Protein AF-A0A7S3PDV3-F1 (afdb_monomer)

Radius of gyration: 32.68 Å; Cα contacts (8 Å, |Δi|>4): 74; chains: 1; bounding box: 75×81×66 Å

Sequence (158 aa):
VGVVMASSVLSFLLVGRRASAFRTLSHNKNNNGIRSRLSTSALNAKGKPKEKNPYAETILLPDTPFSQRAMATTREPELQAYWKETNLYQKCSEQATGERFVLHDGPPYANGDLHCGHALNKILKDFINRQQILNGRQVHYVPGWDCHGLPIELKVLQ

Solvent-accessible surface area (backbone atoms only — not comparable to full-atom values): 11000 Å² total; per-residue (Å²): 140,79,83,91,87,84,82,87,85,81,87,90,80,90,86,78,88,78,91,82,84,86,85,87,82,90,82,92,75,91,75,91,78,91,81,89,76,95,73,79,96,77,89,81,84,79,74,78,87,76,81,80,67,89,62,60,86,78,54,92,70,93,83,69,94,72,65,93,65,79,59,54,90,64,46,49,60,54,52,53,50,50,42,61,76,66,40,44,70,60,53,51,21,68,70,24,83,45,67,77,42,75,56,88,54,83,45,53,67,79,66,82,80,86,52,71,68,56,51,52,55,50,50,55,53,48,52,54,47,53,52,40,34,76,72,31,17,22,55,49,74,64,88,58,68,35,85,80,59,68,76,58,58,58,59,72,77,108

Nearest PDB structures (foldseek):
  1ffy-assembly1_A  TM=9.582E-01  e=6.739E-07  Staphylococcus aureus
  8wnj-assembly1_A  TM=9.165E-01  e=1.622E-06  Helicobacter pylori
  8c9g-assembly1_A  TM=9.311E-01  e=2.602E-06  Priestia megaterium
  8c9f-assembly1_A  TM=9.187E-01  e=1.845E-05  Priestia megaterium
  7lsy-assembly1_Y  TM=1.942E-01  e=7.911E+00  Homo sapiens

InterPro domains:
  IPR001412 Aminoacyl-tRNA synthetase, class I, conserved site [PS00178] (108-119)
  IPR002300 Aminoacyl-tRNA synthetase, class Ia [PF00133] (79-156)
  IPR014729 Rossmann-like alpha/beta/alpha sandwich fold [G3DSA:3.40.50.620] (66-158)
  IPR050081 Isoleucine--tRNA ligase [PTHR42765] (43-158)

Secondary structure (DSSP, 8-state):
----------------------------------------------PPPPPPPTTGGGS-----SS-SS--HHHHHHHHHHHHHHHTHHHHHHHT--EEEEE-PPPPPBS-SPPPHHHHHHHHHHHHHHHHHHHTTEEEE-----B--SHHHHHHH--

Structure (mmCIF, N/CA/C/O backbone):
data_AF-A0A7S3PDV3-F1
#
_entry.id   AF-A0A7S3PDV3-F1
#
loop_
_atom_site.group_PDB
_atom_site.id
_atom_site.type_symbol
_atom_site.label_atom_id
_atom_site.label_alt_id
_atom_site.label_comp_id
_atom_site.label_asym_id
_atom_site.label_entity_id
_atom_site.label_seq_id
_atom_site.pdbx_PDB_ins_code
_atom_site.Cartn_x
_atom_site.Cartn_y
_atom_site.Cartn_z
_atom_site.occupancy
_atom_site.B_iso_or_equiv
_atom_site.auth_seq_id
_atom_site.auth_comp_id
_atom_site.auth_asym_id
_atom_site.auth_atom_id
_atom_site.pdbx_PDB_model_num
ATOM 1 N N . VAL A 1 1 ? 29.878 -15.373 28.200 1.00 35.88 1 VAL A N 1
ATOM 2 C CA . VAL A 1 1 ? 31.047 -15.394 29.110 1.00 35.88 1 VAL A CA 1
ATOM 3 C C . VAL A 1 1 ? 32.204 -14.753 28.354 1.00 35.88 1 VAL A C 1
ATOM 5 O O . VAL A 1 1 ? 32.659 -15.360 27.407 1.00 35.88 1 VAL A O 1
ATOM 8 N N . GLY A 1 2 ? 32.636 -13.517 28.571 1.00 34.38 2 GLY A N 1
ATOM 9 C CA . GLY A 1 2 ? 32.219 -12.467 29.489 1.00 34.38 2 GLY A CA 1
ATOM 10 C C . GLY A 1 2 ? 33.013 -11.174 29.213 1.00 34.38 2 GLY A C 1
ATOM 11 O O . GLY A 1 2 ? 33.894 -11.179 28.361 1.00 34.38 2 GLY A O 1
ATOM 12 N N . VAL A 1 3 ? 32.706 -10.147 30.024 1.00 38.16 3 VAL A N 1
ATOM 13 C CA . VAL A 1 3 ? 33.597 -9.046 30.468 1.00 38.16 3 VAL A CA 1
ATOM 14 C C . VAL A 1 3 ? 33.896 -7.982 29.388 1.00 38.16 3 VAL A C 1
ATOM 16 O O . VAL A 1 3 ? 34.665 -8.227 28.475 1.00 38.16 3 VAL A O 1
ATOM 19 N N . VAL A 1 4 ? 33.236 -6.814 29.299 1.00 38.53 4 VAL A N 1
ATOM 20 C CA . VAL A 1 4 ? 33.050 -5.689 30.254 1.00 38.53 4 VAL A CA 1
ATOM 21 C C . VAL A 1 4 ? 34.354 -5.240 30.912 1.00 38.53 4 VAL A C 1
ATOM 23 O O . VAL A 1 4 ? 34.772 -5.881 31.860 1.00 38.53 4 VAL A O 1
ATOM 26 N N . MET A 1 5 ? 34.928 -4.115 30.466 1.00 33.78 5 MET A N 1
ATOM 27 C CA . MET A 1 5 ? 35.564 -3.052 31.278 1.00 33.78 5 MET A CA 1
ATOM 28 C C . MET A 1 5 ? 36.694 -2.370 30.499 1.00 33.78 5 MET A C 1
ATOM 30 O O . MET A 1 5 ? 37.727 -2.978 30.252 1.00 33.78 5 MET A O 1
ATOM 34 N N . ALA A 1 6 ? 36.524 -1.081 30.213 1.00 37.06 6 ALA A N 1
ATOM 35 C CA . ALA A 1 6 ? 37.576 -0.078 30.388 1.00 37.06 6 ALA A CA 1
ATOM 36 C C . ALA A 1 6 ? 36.943 1.309 30.256 1.00 37.06 6 ALA A C 1
ATOM 38 O O . ALA A 1 6 ? 36.951 1.956 29.212 1.00 37.06 6 ALA A O 1
ATOM 39 N N . SER A 1 7 ? 36.330 1.721 31.356 1.00 32.47 7 SER A N 1
ATOM 40 C CA . SER A 1 7 ? 36.017 3.106 31.652 1.00 32.47 7 SER A CA 1
ATOM 41 C C . SER A 1 7 ? 37.306 3.913 31.859 1.00 32.47 7 SER A C 1
ATOM 43 O O . SER A 1 7 ? 38.270 3.405 32.424 1.00 32.47 7 SER A O 1
ATOM 45 N N . SER A 1 8 ? 37.205 5.216 31.590 1.00 31.66 8 SER A N 1
ATOM 46 C CA . SER A 1 8 ? 37.852 6.294 32.356 1.00 31.66 8 SER A CA 1
ATOM 47 C C . SER A 1 8 ? 39.251 6.774 31.934 1.00 31.66 8 SER A C 1
ATOM 49 O O . SER A 1 8 ? 40.267 6.256 32.377 1.00 31.66 8 SER A O 1
ATOM 51 N N . VAL A 1 9 ? 39.265 7.894 31.203 1.00 40.62 9 VAL A N 1
ATOM 52 C CA . VAL A 1 9 ? 40.127 9.068 31.463 1.00 40.62 9 VAL A CA 1
ATOM 53 C C . VAL A 1 9 ? 39.235 10.292 31.170 1.00 40.62 9 VAL A C 1
ATOM 55 O O . VAL A 1 9 ? 38.952 10.584 30.015 1.00 40.62 9 VAL A O 1
ATOM 58 N N . LEU A 1 10 ? 38.442 10.795 32.123 1.00 33.84 10 LEU A N 1
ATOM 59 C CA . LEU A 1 10 ? 38.787 11.755 33.188 1.00 33.84 10 LEU A CA 1
ATOM 60 C C . LEU A 1 10 ? 39.384 13.059 32.613 1.00 33.84 10 LEU A C 1
ATOM 62 O O . LEU A 1 10 ? 40.549 13.106 32.247 1.00 33.84 10 LEU A O 1
ATOM 66 N N . SER A 1 11 ? 38.527 14.035 32.298 1.00 31.12 11 SER A N 1
ATOM 67 C CA . SER A 1 11 ? 38.221 15.239 33.107 1.00 31.12 11 SER A CA 1
ATOM 68 C C . SER A 1 11 ? 39.331 16.293 33.125 1.00 31.12 11 SER A C 1
ATOM 70 O O . SER A 1 11 ? 40.419 16.010 33.600 1.00 31.12 11 SER A O 1
ATOM 72 N N . PHE A 1 12 ? 39.004 17.526 32.716 1.00 29.84 12 PHE A N 1
ATOM 73 C CA . PHE A 1 12 ? 39.030 18.753 33.541 1.00 29.84 12 PHE A CA 1
ATOM 74 C C . PHE A 1 12 ? 39.109 20.012 32.660 1.00 29.84 12 PHE A C 1
ATOM 76 O O . PHE A 1 12 ? 40.154 20.303 32.096 1.00 29.84 12 PHE A O 1
ATOM 83 N N . LEU A 1 13 ? 38.012 20.777 32.602 1.00 32.44 13 LEU A N 1
ATOM 84 C CA . LEU A 1 13 ? 37.946 22.221 32.901 1.00 32.44 13 LEU A CA 1
ATOM 85 C C . LEU A 1 13 ? 36.462 22.652 32.767 1.00 32.44 13 LEU A C 1
ATOM 87 O O . LEU A 1 13 ? 35.932 22.661 31.664 1.00 32.44 13 LEU A O 1
ATOM 91 N N . LEU A 1 14 ? 35.654 22.710 33.844 1.00 34.59 14 LEU A N 1
ATOM 92 C CA . LEU A 1 14 ? 35.503 23.834 34.806 1.00 34.59 14 LEU A CA 1
ATOM 93 C C . LEU A 1 14 ? 35.221 25.161 34.056 1.00 34.59 14 LEU A C 1
ATOM 95 O O . LEU A 1 14 ? 35.998 25.506 33.184 1.00 34.59 14 LEU A O 1
ATOM 99 N N . VAL A 1 15 ? 34.209 26.012 34.278 1.00 35.72 15 VAL A N 1
ATOM 100 C CA . VAL A 1 15 ? 33.284 26.436 35.363 1.00 35.72 15 VAL A CA 1
ATOM 101 C C . VAL A 1 15 ? 32.246 27.334 34.636 1.00 35.72 15 VAL A C 1
ATOM 103 O O . VAL A 1 15 ? 32.586 27.911 33.615 1.00 35.72 15 VAL A O 1
ATOM 106 N N . GLY A 1 16 ? 30.991 27.568 35.018 1.00 31.98 16 GLY A N 1
ATOM 107 C CA . GLY A 1 16 ? 30.296 27.544 36.301 1.00 31.98 16 GLY A CA 1
ATOM 108 C C . GLY A 1 16 ? 28.803 27.815 36.073 1.00 31.98 16 GLY A C 1
ATOM 109 O O . GLY A 1 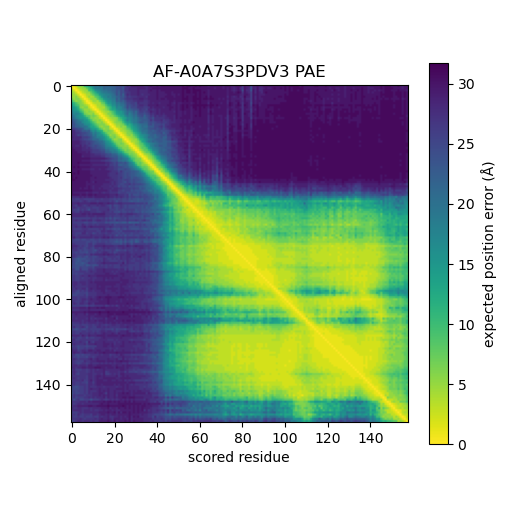16 ? 28.415 28.362 35.050 1.00 31.98 16 GLY A O 1
ATOM 110 N N . ARG A 1 17 ? 27.947 27.268 36.946 1.00 35.91 17 ARG A N 1
ATOM 111 C CA . ARG A 1 17 ? 27.240 27.988 38.035 1.00 35.91 17 ARG A CA 1
ATOM 112 C C . ARG A 1 17 ? 26.246 29.030 37.490 1.00 35.91 17 ARG A C 1
ATOM 114 O O . ARG A 1 17 ? 26.644 29.942 36.799 1.00 35.91 17 ARG A O 1
ATOM 121 N N . ARG A 1 18 ? 24.968 29.053 37.859 1.00 31.89 18 ARG A N 1
ATOM 122 C CA . ARG A 1 18 ? 24.221 28.406 38.946 1.00 31.89 18 ARG A CA 1
ATOM 123 C C . ARG A 1 18 ? 22.738 28.727 38.712 1.00 31.89 18 ARG A C 1
ATOM 125 O O . ARG A 1 18 ? 22.415 29.804 38.227 1.00 31.89 18 ARG A O 1
ATOM 132 N N . ALA A 1 19 ? 21.864 27.822 39.132 1.00 38.34 19 ALA A N 1
ATOM 133 C CA . ALA A 1 19 ? 20.438 28.068 39.293 1.00 38.34 19 ALA A CA 1
ATOM 134 C C . ALA A 1 19 ? 20.154 29.128 40.377 1.00 38.34 19 ALA A C 1
ATOM 136 O O . ALA A 1 19 ? 20.865 29.185 41.381 1.00 38.34 19 ALA A O 1
ATOM 137 N N . SER A 1 20 ? 19.061 29.879 40.222 1.00 31.69 20 SER A N 1
ATOM 138 C CA . SER A 1 20 ? 18.247 30.328 41.355 1.00 31.69 20 SER A CA 1
ATOM 139 C C . SER A 1 20 ? 16.810 30.576 40.914 1.00 31.69 20 SER A C 1
ATOM 141 O O . SER A 1 20 ? 16.546 31.227 39.907 1.00 31.69 20 SER A O 1
ATOM 143 N N . ALA A 1 21 ? 15.895 30.028 41.702 1.00 32.84 21 ALA A N 1
ATOM 144 C CA . ALA A 1 21 ? 14.467 30.258 41.649 1.00 32.84 21 ALA A CA 1
ATOM 145 C C . ALA A 1 21 ? 14.078 31.559 42.383 1.00 32.84 21 ALA A C 1
ATOM 147 O O . ALA A 1 21 ? 14.875 32.134 43.120 1.00 32.84 21 ALA A O 1
ATOM 148 N N . PHE A 1 22 ? 12.782 31.871 42.275 1.00 28.70 22 PHE A N 1
ATOM 149 C CA . PHE A 1 22 ? 11.936 32.540 43.273 1.00 28.70 22 PHE A CA 1
ATOM 150 C C . PHE A 1 22 ? 11.845 34.088 43.308 1.00 28.70 22 PHE A C 1
ATOM 152 O O . PHE A 1 22 ? 12.703 34.787 43.827 1.00 28.70 22 PHE A O 1
ATOM 159 N N . ARG A 1 23 ? 10.631 3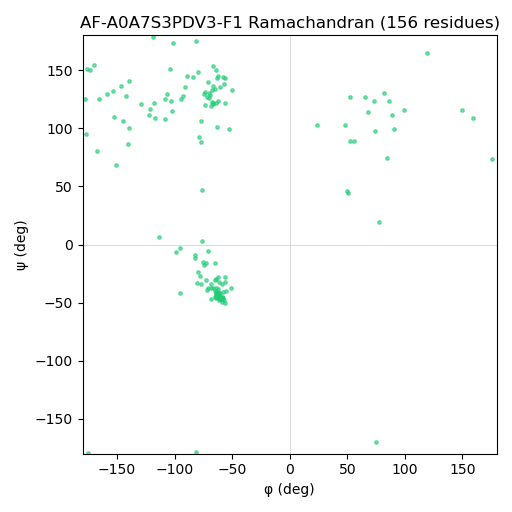4.533 42.932 1.00 30.45 23 ARG A N 1
ATOM 160 C CA . ARG A 1 23 ? 9.698 35.418 43.670 1.00 30.45 23 ARG A CA 1
ATOM 161 C C . ARG A 1 23 ? 9.790 36.961 43.590 1.00 30.45 23 ARG A C 1
ATOM 163 O O . ARG A 1 23 ? 10.683 37.598 44.121 1.00 30.45 23 ARG A O 1
ATOM 170 N N . THR A 1 24 ? 8.629 37.495 43.179 1.00 30.59 24 THR A N 1
ATOM 171 C CA . THR A 1 24 ? 7.834 38.613 43.748 1.00 30.59 24 THR A CA 1
ATOM 172 C C . THR A 1 24 ? 8.154 40.090 43.474 1.00 30.59 24 THR A C 1
ATOM 174 O O . THR A 1 24 ? 9.208 40.597 43.818 1.00 30.59 24 THR A O 1
ATOM 177 N N . LEU A 1 25 ? 7.052 40.760 43.087 1.00 30.20 25 LEU A N 1
ATOM 178 C CA . LEU A 1 25 ? 6.564 42.106 43.436 1.00 30.20 25 LEU A CA 1
ATOM 179 C C . LEU A 1 25 ? 6.804 43.283 42.471 1.00 30.20 25 LEU A C 1
ATOM 181 O O . LEU A 1 25 ? 7.895 43.811 42.338 1.00 30.20 25 LEU A O 1
ATOM 185 N N . SER A 1 26 ? 5.653 43.773 41.990 1.00 29.98 26 SER A N 1
ATOM 186 C CA . SER A 1 26 ? 5.204 45.173 42.014 1.00 29.98 26 SER A CA 1
ATOM 187 C C . SER A 1 26 ? 5.943 46.198 41.149 1.00 29.98 26 SER A C 1
ATOM 189 O O . SER A 1 26 ? 7.036 46.630 41.492 1.00 29.98 26 SER A O 1
ATOM 191 N N . HIS A 1 27 ? 5.245 46.745 40.146 1.00 32.69 27 HIS A N 1
ATOM 192 C CA . HIS A 1 27 ? 4.869 48.165 40.188 1.00 32.69 27 HIS A CA 1
ATOM 193 C C . HIS A 1 27 ? 3.796 48.510 39.145 1.00 32.69 27 HIS A C 1
ATOM 195 O O . HIS A 1 27 ? 3.957 48.299 37.947 1.00 32.69 27 HIS A O 1
ATOM 201 N N . ASN A 1 28 ? 2.705 49.084 39.645 1.00 41.53 28 ASN A N 1
ATOM 202 C CA . ASN A 1 28 ? 1.688 49.814 38.901 1.00 41.53 28 ASN A CA 1
ATOM 203 C C . ASN A 1 28 ? 2.272 51.163 38.446 1.00 41.53 28 ASN A C 1
ATOM 205 O O . ASN A 1 28 ? 2.749 51.929 39.284 1.00 41.53 28 ASN A O 1
ATOM 209 N N . LYS A 1 29 ? 2.194 51.466 37.145 1.00 39.41 29 LYS A N 1
ATOM 210 C CA . LYS A 1 29 ? 2.185 52.842 36.633 1.00 39.41 29 LYS A CA 1
ATOM 211 C C . LYS A 1 29 ? 1.177 52.957 35.492 1.00 39.41 29 LYS A C 1
ATOM 213 O O . LYS A 1 29 ? 1.462 52.605 34.351 1.00 39.41 29 LYS A O 1
ATOM 218 N N . ASN A 1 30 ? 0.011 53.498 35.828 1.00 33.47 30 ASN A N 1
ATOM 219 C CA . ASN A 1 30 ? -0.825 54.246 34.897 1.00 33.47 30 ASN A CA 1
ATOM 220 C C . ASN A 1 30 ? 0.019 55.314 34.189 1.00 33.47 30 ASN A C 1
ATOM 222 O O . ASN A 1 30 ? 0.717 56.074 34.855 1.00 33.47 30 ASN A O 1
ATOM 226 N N . ASN A 1 31 ? -0.103 55.412 32.866 1.00 39.31 31 ASN A N 1
ATOM 227 C CA . ASN A 1 31 ? 0.110 56.662 32.144 1.00 39.31 31 ASN A CA 1
ATOM 228 C C . ASN A 1 31 ? -0.722 56.665 30.857 1.00 39.31 31 ASN A C 1
ATOM 230 O O . ASN A 1 31 ? -0.445 55.940 29.903 1.00 39.31 31 ASN A O 1
ATOM 234 N N . ASN A 1 32 ? -1.754 57.507 30.867 1.00 39.06 32 ASN A N 1
ATOM 235 C CA . ASN A 1 32 ? -2.508 57.927 29.694 1.00 39.06 32 ASN A CA 1
ATOM 236 C C . ASN A 1 32 ? -1.610 58.773 28.780 1.00 39.06 32 ASN A C 1
ATOM 238 O O . ASN A 1 32 ? -0.922 59.671 29.259 1.00 39.06 32 ASN A O 1
ATOM 242 N N . GLY A 1 33 ? -1.663 58.537 27.467 1.00 30.98 33 GLY A N 1
ATOM 243 C CA . GLY A 1 33 ? -0.920 59.348 26.501 1.00 30.98 33 GLY A CA 1
ATOM 244 C C . GLY A 1 33 ? -1.028 58.868 25.054 1.00 30.98 33 GLY A C 1
ATOM 245 O O . GLY A 1 33 ? -0.093 58.286 24.526 1.00 30.98 33 GLY A O 1
ATOM 246 N N . ILE A 1 34 ? -2.194 59.103 24.446 1.00 42.22 34 ILE A N 1
ATOM 247 C CA . ILE A 1 34 ? -2.436 59.451 23.031 1.00 42.22 34 ILE A CA 1
ATOM 248 C C . ILE A 1 34 ? -1.337 59.031 22.032 1.00 42.22 34 ILE A C 1
ATOM 250 O O . ILE A 1 34 ? -0.376 59.769 21.827 1.00 42.22 34 ILE A O 1
ATOM 254 N N . ARG A 1 35 ? -1.566 57.949 21.273 1.00 37.59 35 ARG A N 1
ATOM 255 C CA . ARG A 1 35 ? -1.109 57.858 19.876 1.00 37.59 35 ARG A CA 1
ATOM 256 C C . ARG A 1 35 ? -2.138 57.151 18.999 1.00 37.59 35 ARG A C 1
ATOM 258 O O . ARG A 1 35 ? -2.640 56.077 19.302 1.00 37.59 35 ARG A O 1
ATOM 265 N N . SER A 1 36 ? -2.444 57.846 17.918 1.00 38.69 36 SER A N 1
ATOM 266 C CA . SER A 1 36 ? -3.368 57.553 16.840 1.00 38.69 36 SER A CA 1
ATOM 267 C C . SER A 1 36 ? -2.993 56.310 16.031 1.00 38.69 36 SER A C 1
ATOM 269 O O . SER A 1 36 ? -1.825 56.105 15.708 1.00 38.69 36 SER A O 1
ATOM 271 N N . ARG A 1 37 ? -4.010 55.553 15.602 1.00 35.97 37 ARG A N 1
ATOM 272 C CA . ARG A 1 37 ? -4.267 55.222 14.187 1.00 35.97 37 ARG A CA 1
ATOM 273 C C . ARG A 1 37 ? -5.537 54.383 14.072 1.00 35.97 37 ARG A C 1
ATOM 275 O O . ARG A 1 37 ? -5.664 53.335 14.692 1.00 35.97 37 ARG A O 1
ATOM 282 N N . LEU A 1 38 ? -6.461 54.865 13.246 1.00 42.41 38 LEU A N 1
ATOM 283 C CA . LEU A 1 38 ? -7.519 54.051 12.668 1.00 42.41 38 LEU A CA 1
ATOM 284 C C . LEU A 1 38 ? -6.879 52.870 11.925 1.00 42.41 38 LEU A C 1
ATOM 286 O O . LEU A 1 38 ? -6.118 53.078 10.982 1.00 42.41 38 LEU A O 1
ATOM 290 N N . SER A 1 39 ? -7.227 51.648 12.314 1.00 36.84 39 SER A N 1
ATOM 291 C CA . SER A 1 39 ? -7.156 50.495 11.422 1.00 36.84 39 SER A CA 1
ATOM 292 C C . SER A 1 39 ? -8.310 49.553 11.735 1.00 36.84 39 SER A C 1
ATOM 294 O O . SER A 1 39 ? -8.325 48.871 12.756 1.00 36.84 39 SER A O 1
ATOM 296 N N . THR A 1 40 ? -9.276 49.566 10.818 1.00 34.75 40 THR A N 1
ATOM 297 C CA . THR A 1 40 ? -10.108 48.422 10.433 1.00 34.75 40 THR A CA 1
ATOM 298 C C . THR A 1 40 ? -10.817 47.683 11.567 1.00 34.75 40 THR A C 1
ATOM 300 O O . THR A 1 40 ? -10.369 46.659 12.076 1.00 34.75 40 THR A O 1
ATOM 303 N N . SER A 1 41 ? -12.015 48.172 11.867 1.00 41.78 41 SER A N 1
ATOM 304 C CA . SER A 1 41 ? -13.128 47.383 12.378 1.00 41.78 41 SER A CA 1
ATOM 305 C C . SER A 1 41 ? -13.397 46.167 11.480 1.00 41.78 41 SER A C 1
ATOM 307 O O . SER A 1 41 ? -14.066 46.294 10.456 1.00 41.78 41 SER A O 1
ATOM 309 N N . ALA A 1 42 ? -12.906 44.990 11.858 1.00 48.03 42 ALA A N 1
ATOM 310 C CA . ALA A 1 42 ? -13.451 43.723 11.389 1.00 48.03 42 ALA A CA 1
ATOM 311 C C . ALA A 1 42 ? -13.074 42.586 12.352 1.00 48.03 42 ALA A C 1
ATOM 313 O O . ALA A 1 42 ? -11.903 42.367 12.640 1.00 48.03 42 ALA A O 1
ATOM 314 N N . LEU A 1 43 ? -14.100 41.825 12.750 1.00 40.81 43 LEU A N 1
ATOM 315 C CA . LEU A 1 43 ? -14.050 40.473 13.323 1.00 40.81 43 LEU A CA 1
ATOM 316 C C . LEU A 1 43 ? -13.812 40.346 14.839 1.00 40.81 43 LEU A C 1
ATOM 318 O O . LEU A 1 43 ? -12.792 39.840 15.292 1.00 40.81 43 LEU A O 1
ATOM 322 N N . ASN A 1 44 ? -14.844 40.649 15.632 1.00 42.50 44 ASN A N 1
ATOM 323 C CA . ASN A 1 44 ? -15.144 39.801 16.791 1.00 42.50 44 ASN A CA 1
ATOM 324 C C . ASN A 1 44 ? -16.646 39.818 17.124 1.00 42.50 44 ASN A C 1
ATOM 326 O O . ASN A 1 44 ? -17.086 40.369 18.132 1.00 42.50 44 ASN A O 1
ATOM 330 N N . ALA A 1 45 ? -17.460 39.236 16.240 1.00 44.78 45 ALA A N 1
ATOM 331 C CA . ALA A 1 45 ? -18.855 38.948 16.551 1.00 44.78 45 ALA A CA 1
ATOM 332 C C . ALA A 1 45 ? -18.905 37.701 17.449 1.00 44.78 45 ALA A C 1
ATOM 334 O O . ALA A 1 45 ? -18.999 36.573 16.968 1.00 44.78 45 ALA A O 1
ATOM 335 N N . LYS A 1 46 ? -18.819 37.901 18.769 1.00 48.41 46 LYS A N 1
ATOM 336 C CA . LYS A 1 46 ? -19.187 36.871 19.749 1.00 48.41 46 LYS A CA 1
ATOM 337 C C . LYS A 1 46 ? -20.682 36.582 19.587 1.00 48.41 46 LYS A C 1
ATOM 339 O O . LYS A 1 46 ? -21.520 37.368 20.026 1.00 48.41 46 LYS A O 1
ATOM 344 N N . GLY A 1 47 ? -21.011 35.486 18.906 1.00 49.50 47 GLY A N 1
ATOM 345 C CA . GLY A 1 47 ? -22.383 34.993 18.794 1.00 49.50 47 GLY A CA 1
ATOM 346 C C . GLY A 1 47 ? -22.982 34.733 20.179 1.00 49.50 47 GLY A C 1
ATOM 347 O O . GLY A 1 47 ? -22.298 34.223 21.067 1.00 49.50 47 GLY A O 1
ATOM 348 N N . LYS A 1 48 ? -24.250 35.117 20.374 1.00 50.41 48 LYS A N 1
ATOM 349 C CA . LYS A 1 48 ? -24.992 34.901 21.627 1.00 50.41 48 LYS A CA 1
ATOM 350 C C . LYS A 1 48 ? -25.044 33.401 21.981 1.00 50.41 48 LYS A C 1
ATOM 352 O O . LYS A 1 48 ? -25.166 32.584 21.064 1.00 50.41 48 LYS A O 1
ATOM 357 N N . PRO A 1 49 ? -24.988 33.024 23.273 1.00 57.91 49 PRO A N 1
ATOM 358 C CA . PRO A 1 49 ? -25.114 31.629 23.684 1.00 57.91 49 PRO A CA 1
ATOM 359 C C . PRO A 1 49 ? -26.498 31.102 23.285 1.00 57.91 49 PRO A C 1
ATOM 361 O O . PRO A 1 49 ? -27.516 31.692 23.640 1.00 57.91 49 PRO A O 1
ATOM 364 N N . LYS A 1 50 ? -26.530 30.016 22.504 1.00 68.25 50 LYS A N 1
ATOM 365 C CA . LYS A 1 50 ? -27.774 29.319 22.159 1.00 68.25 50 LYS A CA 1
ATOM 366 C C . LYS A 1 50 ? -28.276 28.549 23.379 1.00 68.25 50 LYS A C 1
ATOM 368 O O . LYS A 1 50 ? -27.512 27.818 24.006 1.00 68.25 50 LYS A O 1
ATOM 373 N N . GLU A 1 51 ? -29.556 28.715 23.680 1.00 79.38 51 GLU A N 1
ATOM 374 C CA . GLU A 1 51 ? -30.280 27.953 24.695 1.00 79.38 51 GLU A CA 1
ATOM 375 C C . GLU A 1 51 ? -30.261 26.454 24.334 1.00 79.38 51 GLU A C 1
ATOM 377 O O . GLU A 1 51 ? -30.410 26.089 23.163 1.00 79.38 51 GLU A O 1
ATOM 382 N N . LYS A 1 52 ? -29.991 25.578 25.311 1.00 79.62 52 LYS A N 1
ATOM 383 C CA . LYS A 1 52 ? -29.879 24.129 25.074 1.00 79.62 52 LYS A CA 1
ATOM 384 C C . LYS A 1 52 ? -31.274 23.529 24.864 1.00 79.62 52 LYS A C 1
ATOM 386 O O . LYS A 1 52 ? -32.166 23.757 25.670 1.00 79.62 52 LYS A O 1
ATOM 391 N N . ASN A 1 53 ? -31.450 22.752 23.793 1.00 85.50 53 ASN A N 1
ATOM 392 C CA . ASN A 1 53 ? -32.720 22.093 23.476 1.00 85.50 53 ASN A CA 1
ATOM 393 C C . ASN A 1 53 ? -33.035 20.996 24.523 1.00 85.50 53 ASN A C 1
ATOM 395 O O . ASN A 1 53 ? -32.223 20.078 24.657 1.00 85.50 53 ASN A O 1
ATOM 399 N N . PRO A 1 54 ? -34.189 21.042 25.222 1.00 86.94 54 PRO A N 1
ATOM 400 C CA . PRO A 1 54 ? -34.548 20.080 26.273 1.00 86.94 54 PRO A CA 1
ATOM 401 C C . PRO A 1 54 ? -34.742 18.641 25.772 1.00 86.94 54 P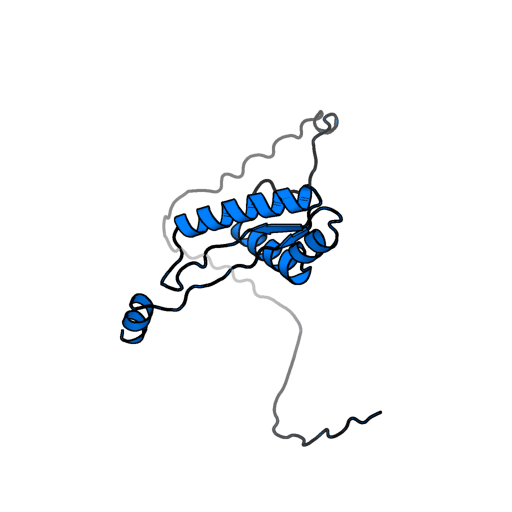RO A C 1
ATOM 403 O O . PRO A 1 54 ? -34.722 17.713 26.570 1.00 86.94 54 PRO A O 1
ATOM 406 N N . TYR A 1 55 ? -34.901 18.434 24.462 1.00 90.56 55 TYR A N 1
ATOM 407 C CA . TYR A 1 55 ? -35.082 17.103 23.875 1.00 90.56 55 TYR A CA 1
ATOM 408 C C . TYR A 1 55 ? -33.777 16.475 23.370 1.00 90.56 55 TYR A C 1
ATOM 410 O O . TYR A 1 55 ? -33.794 15.336 22.910 1.00 90.56 55 TYR A O 1
ATOM 418 N N . ALA A 1 56 ? -32.640 17.179 23.442 1.00 87.00 56 ALA A N 1
ATOM 419 C CA . ALA A 1 56 ? -31.372 16.690 22.893 1.00 87.00 56 ALA A CA 1
ATOM 420 C C . ALA A 1 56 ? -30.929 15.347 23.504 1.00 87.00 56 ALA A C 1
ATOM 422 O O . ALA A 1 56 ? -30.385 14.507 22.798 1.00 87.00 56 ALA A O 1
ATOM 423 N N . GLU A 1 57 ? -31.220 15.127 24.788 1.00 86.06 57 GLU A N 1
ATOM 424 C CA . GLU A 1 57 ? -30.871 13.902 25.524 1.00 86.06 57 GLU A CA 1
ATOM 425 C C . GLU A 1 57 ? -31.762 12.702 25.166 1.00 86.06 57 GLU A C 1
ATOM 427 O O . GLU A 1 57 ? -31.411 11.561 25.448 1.00 86.06 57 GLU A O 1
ATOM 432 N N . THR A 1 58 ? -32.904 12.938 24.511 1.00 92.62 58 THR A N 1
ATOM 433 C CA . THR A 1 58 ? -33.823 11.866 24.082 1.00 92.62 58 THR A CA 1
ATOM 434 C C . THR A 1 58 ? -33.402 11.206 22.767 1.00 92.62 58 THR A C 1
ATOM 436 O O . THR A 1 58 ? -33.978 10.194 22.369 1.00 92.62 58 THR A O 1
ATOM 439 N N . ILE A 1 59 ? -32.399 11.766 22.082 1.00 92.25 59 ILE A N 1
ATOM 440 C CA . ILE A 1 59 ? -31.943 11.317 20.767 1.00 92.25 59 ILE A CA 1
ATOM 441 C C . ILE A 1 59 ? -30.648 10.519 20.932 1.00 92.25 59 ILE A C 1
ATOM 443 O O . ILE A 1 59 ? -29.646 11.032 21.426 1.00 92.25 59 ILE A O 1
ATOM 447 N N . LEU A 1 60 ? -30.645 9.274 20.455 1.00 91.94 60 LEU A N 1
ATOM 448 C CA . LEU A 1 60 ? -29.438 8.449 20.381 1.00 91.94 60 LEU A CA 1
ATOM 449 C C . LEU A 1 60 ? -28.601 8.868 19.170 1.00 91.94 60 LEU A C 1
ATOM 451 O O . LEU A 1 60 ? -28.814 8.394 18.053 1.00 91.94 60 LEU A O 1
ATOM 455 N N . LEU A 1 61 ? -27.665 9.790 19.388 1.00 91.62 61 LEU A N 1
ATOM 456 C CA . LEU A 1 61 ? -26.714 10.203 18.362 1.00 91.62 61 LEU A CA 1
ATOM 457 C C . LEU A 1 61 ? -25.518 9.242 18.307 1.00 91.62 61 LEU A C 1
ATOM 459 O O . LEU A 1 61 ? -25.063 8.769 19.349 1.00 91.62 61 LEU A O 1
ATOM 463 N N . PRO A 1 62 ? -24.978 8.969 17.107 1.00 93.62 62 PRO A N 1
ATOM 464 C CA . PRO A 1 62 ? -23.729 8.237 16.986 1.00 93.62 62 PRO A CA 1
ATOM 465 C C . PRO A 1 62 ? -22.588 9.081 17.566 1.00 93.62 62 PRO A C 1
ATOM 467 O O . PRO A 1 62 ? -22.329 10.189 17.096 1.00 93.62 62 PRO A O 1
ATOM 470 N N . ASP A 1 63 ? -21.902 8.539 18.568 1.00 91.38 63 ASP A N 1
ATOM 471 C CA . ASP A 1 63 ? -20.680 9.112 19.129 1.00 91.38 63 ASP A CA 1
ATOM 472 C C . ASP A 1 63 ? -19.478 8.280 18.676 1.00 91.38 63 ASP A C 1
ATOM 474 O O . ASP A 1 63 ? -19.484 7.048 18.751 1.00 91.38 63 ASP A O 1
ATOM 478 N N . THR A 1 64 ? -18.457 8.948 18.146 1.00 95.69 64 THR A N 1
ATOM 479 C CA . THR A 1 64 ? -17.243 8.289 17.668 1.00 95.69 64 THR A CA 1
ATOM 480 C C . THR A 1 64 ? -16.022 9.174 17.885 1.00 95.69 64 THR A C 1
ATOM 482 O O . THR A 1 64 ? -16.048 10.361 17.553 1.00 95.69 64 THR A O 1
ATOM 485 N N . PRO A 1 65 ? -14.900 8.602 18.361 1.00 92.88 65 PRO A N 1
ATOM 486 C CA . PRO A 1 65 ? -13.628 9.316 18.408 1.00 92.88 65 PRO A CA 1
ATOM 487 C C . PRO A 1 65 ? -13.033 9.535 17.004 1.00 92.88 65 PRO A C 1
ATOM 489 O O . PRO A 1 65 ? -12.000 10.193 16.865 1.00 92.88 65 PRO A O 1
ATOM 492 N N . PHE A 1 66 ? -13.642 8.969 15.952 1.00 92.94 66 PHE A N 1
ATOM 493 C CA . PHE A 1 66 ? -13.186 9.142 14.580 1.00 92.94 66 PHE A CA 1
ATOM 494 C C . PHE A 1 66 ? -13.403 10.582 14.106 1.00 92.94 66 PHE A C 1
ATOM 496 O O . PHE A 1 66 ? -14.522 11.085 14.023 1.00 92.94 66 PHE A O 1
ATOM 503 N N . SER A 1 67 ? -12.307 11.250 13.750 1.00 91.06 67 SER A N 1
ATOM 504 C CA . SER A 1 67 ? -12.350 12.622 13.260 1.00 91.06 67 SER A CA 1
ATOM 505 C C . SER A 1 67 ? -13.032 12.706 11.896 1.00 91.06 67 SER A C 1
ATOM 507 O O . SER A 1 67 ? -12.657 12.007 10.959 1.00 91.06 67 SER A O 1
ATOM 509 N N . GLN A 1 68 ? -13.950 13.660 11.733 1.00 91.00 68 GLN A N 1
ATOM 510 C CA . GLN A 1 68 ? -14.620 13.892 10.448 1.00 91.00 68 GLN A CA 1
ATOM 511 C C . GLN A 1 68 ? -13.647 14.304 9.324 1.00 91.00 68 GLN A C 1
ATOM 513 O O . GLN A 1 68 ? -13.906 14.054 8.150 1.00 91.00 68 GLN A O 1
ATOM 518 N N . ARG A 1 69 ? -12.515 14.940 9.664 1.00 91.50 69 ARG A N 1
ATOM 519 C CA . ARG A 1 69 ? -11.440 15.239 8.705 1.00 91.50 69 ARG A CA 1
ATOM 520 C C . ARG A 1 69 ? -10.430 14.098 8.672 1.00 91.50 69 ARG A C 1
ATOM 522 O O . ARG A 1 69 ? -9.978 13.647 9.722 1.00 91.50 69 ARG A O 1
ATOM 529 N N . ALA A 1 70 ? -10.023 13.707 7.467 1.00 88.75 70 ALA A N 1
ATOM 530 C CA . ALA A 1 70 ? -9.084 12.608 7.260 1.00 88.75 70 ALA A CA 1
ATOM 531 C C . ALA A 1 70 ? -7.660 12.917 7.752 1.00 88.75 70 ALA A C 1
ATOM 533 O O . ALA A 1 70 ? -6.993 12.020 8.247 1.00 88.75 70 ALA A O 1
ATOM 534 N N . MET A 1 71 ? -7.197 14.171 7.647 1.00 92.25 71 MET A N 1
ATOM 535 C CA . MET A 1 71 ? -5.817 14.571 7.985 1.00 92.25 71 MET A CA 1
ATOM 536 C C . MET A 1 71 ? -4.746 13.681 7.313 1.00 92.25 71 MET A C 1
ATOM 538 O O . MET A 1 71 ? -3.781 13.262 7.951 1.00 92.25 71 MET A O 1
ATOM 542 N N . ALA A 1 72 ? -4.924 13.384 6.017 1.00 91.69 72 ALA A N 1
ATOM 543 C CA . ALA A 1 72 ? -4.111 12.418 5.266 1.00 91.69 72 ALA A CA 1
ATOM 544 C C . ALA A 1 72 ? -2.602 12.718 5.306 1.00 91.69 72 ALA A C 1
ATOM 546 O O . ALA A 1 72 ? -1.809 11.812 5.529 1.00 91.69 72 ALA A O 1
ATOM 547 N N . THR A 1 73 ? -2.207 13.994 5.209 1.00 94.12 73 THR A N 1
ATOM 548 C CA . THR A 1 73 ? -0.796 14.420 5.244 1.00 94.12 73 THR A CA 1
ATOM 549 C C . THR A 1 73 ? -0.048 13.955 6.495 1.00 94.12 73 THR A C 1
ATOM 551 O O . THR A 1 73 ? 1.148 13.694 6.423 1.00 94.12 73 THR A O 1
ATOM 554 N N . THR A 1 74 ? -0.735 13.842 7.635 1.00 92.38 74 THR A N 1
ATOM 555 C CA . THR A 1 74 ? -0.140 13.370 8.895 1.00 92.38 74 THR A CA 1
ATOM 556 C C . THR A 1 74 ? -0.375 11.874 9.098 1.00 92.38 74 THR A C 1
ATOM 558 O O . THR A 1 74 ? 0.545 11.159 9.480 1.00 92.38 74 THR A O 1
ATOM 561 N N . ARG A 1 75 ? -1.582 11.378 8.794 1.00 93.56 75 ARG A N 1
ATOM 562 C CA . ARG A 1 75 ? -1.971 9.988 9.085 1.00 93.56 75 ARG A CA 1
ATOM 563 C C . ARG A 1 75 ? -1.385 8.961 8.125 1.00 93.56 75 ARG A C 1
ATOM 565 O O . ARG A 1 75 ? -1.104 7.844 8.544 1.00 93.56 75 ARG A O 1
ATOM 572 N N . GLU A 1 76 ? -1.214 9.290 6.846 1.00 95.44 76 GLU A N 1
ATOM 573 C CA . GLU A 1 76 ? -0.655 8.338 5.879 1.00 95.44 76 GLU A CA 1
ATOM 574 C C . GLU A 1 76 ? 0.794 7.945 6.214 1.00 95.44 76 GLU A C 1
ATOM 576 O O . GLU A 1 76 ? 1.069 6.743 6.236 1.00 95.44 76 GLU A O 1
ATOM 581 N N . PRO A 1 77 ? 1.706 8.881 6.556 1.00 96.31 77 PRO A N 1
ATOM 582 C CA . PRO A 1 77 ? 3.042 8.520 7.031 1.00 96.31 77 PRO A CA 1
ATOM 583 C C . PRO A 1 77 ? 3.033 7.632 8.283 1.00 96.31 77 PRO A C 1
ATOM 585 O O . PRO A 1 77 ? 3.797 6.669 8.354 1.00 96.31 77 PRO A O 1
ATOM 588 N N . GLU A 1 78 ? 2.153 7.912 9.250 1.00 95.81 78 GLU A N 1
ATOM 589 C CA . GLU A 1 78 ? 2.005 7.103 10.470 1.00 95.81 78 GLU A CA 1
ATOM 590 C C . GLU A 1 78 ? 1.565 5.667 10.148 1.00 95.81 78 GLU A C 1
ATOM 592 O O . GLU A 1 78 ? 2.142 4.703 10.655 1.00 95.81 78 GLU A O 1
ATOM 597 N N . LEU A 1 79 ? 0.586 5.508 9.252 1.00 94.88 79 LEU A N 1
ATOM 598 C CA . LEU A 1 79 ? 0.108 4.197 8.805 1.00 94.88 79 LEU A CA 1
ATOM 599 C C . LEU A 1 79 ? 1.189 3.415 8.051 1.00 94.88 79 LEU A C 1
ATOM 601 O O . LEU A 1 79 ? 1.361 2.218 8.285 1.00 94.88 79 LEU A O 1
ATOM 605 N N . GLN A 1 80 ? 1.943 4.079 7.173 1.00 95.25 80 GLN A N 1
ATOM 606 C CA . GLN A 1 80 ? 3.050 3.452 6.447 1.00 95.25 80 GLN A CA 1
ATOM 607 C C . GLN A 1 80 ? 4.161 2.993 7.400 1.00 95.25 80 GLN A C 1
ATOM 609 O O . GLN A 1 80 ? 4.690 1.890 7.237 1.00 95.25 80 GLN A O 1
ATOM 614 N N . ALA A 1 81 ? 4.488 3.800 8.416 1.00 96.25 81 ALA A N 1
ATOM 615 C CA . ALA A 1 81 ? 5.449 3.429 9.451 1.00 96.25 81 ALA A CA 1
ATOM 616 C C . ALA A 1 81 ? 4.976 2.197 10.235 1.00 96.25 81 ALA A C 1
ATOM 618 O O . ALA A 1 81 ? 5.729 1.230 10.368 1.00 96.25 81 ALA A O 1
ATOM 619 N N . TYR A 1 82 ? 3.707 2.182 10.649 1.00 96.56 82 TYR A N 1
ATOM 620 C CA . TYR A 1 82 ? 3.095 1.044 11.331 1.00 96.56 82 TYR A CA 1
ATOM 621 C C . TYR A 1 82 ? 3.128 -0.243 10.489 1.00 96.56 82 TYR A C 1
ATOM 623 O O . TYR A 1 82 ? 3.493 -1.312 10.991 1.00 96.56 82 TYR A O 1
ATOM 631 N N . TRP A 1 83 ? 2.791 -0.164 9.196 1.00 95.12 83 TRP A N 1
ATOM 632 C CA . TRP A 1 83 ? 2.848 -1.321 8.293 1.00 95.12 83 TRP A CA 1
ATOM 633 C C . TRP A 1 83 ? 4.266 -1.862 8.131 1.00 95.12 83 TRP A C 1
ATOM 635 O O . TRP A 1 83 ? 4.444 -3.084 8.084 1.00 95.12 83 TRP A O 1
ATOM 645 N N . LYS A 1 84 ? 5.259 -0.969 8.070 1.00 94.06 84 LYS A N 1
ATOM 646 C CA . LYS A 1 84 ? 6.675 -1.327 7.955 1.00 94.06 84 LYS A CA 1
ATOM 647 C C . LYS A 1 84 ? 7.197 -1.987 9.230 1.00 94.06 84 LYS A C 1
ATOM 649 O O . LYS A 1 84 ? 7.825 -3.035 9.140 1.00 94.06 84 LYS A O 1
ATOM 654 N N . GLU A 1 85 ? 6.911 -1.415 10.397 1.00 96.56 85 GLU A N 1
ATOM 655 C CA . GLU A 1 85 ? 7.327 -1.960 11.698 1.00 96.56 85 GLU A CA 1
ATOM 656 C C . GLU A 1 85 ? 6.686 -3.325 11.969 1.00 96.56 85 GLU A C 1
ATOM 658 O O . GLU A 1 85 ? 7.351 -4.279 12.372 1.00 96.56 85 GLU A O 1
ATOM 663 N N . THR A 1 86 ? 5.392 -3.450 11.675 1.00 95.31 86 THR A N 1
ATOM 664 C CA . THR A 1 86 ? 4.657 -4.701 11.885 1.00 95.31 86 THR A CA 1
ATOM 665 C C . THR A 1 86 ? 5.011 -5.757 10.836 1.00 95.31 86 THR A C 1
ATOM 667 O O . THR A 1 86 ? 4.732 -6.937 11.058 1.00 95.31 86 THR A O 1
ATOM 670 N N . ASN A 1 87 ? 5.611 -5.358 9.709 1.00 93.50 87 ASN A N 1
ATOM 671 C CA . ASN A 1 87 ? 5.801 -6.177 8.512 1.00 93.50 87 ASN A CA 1
ATOM 672 C C . ASN A 1 87 ? 4.486 -6.859 8.074 1.00 93.50 87 ASN A C 1
ATOM 674 O O . ASN A 1 87 ? 4.406 -8.068 7.840 1.00 93.50 87 ASN A O 1
ATOM 678 N N . LEU A 1 88 ? 3.410 -6.061 8.056 1.00 91.75 88 LEU A N 1
ATOM 679 C CA . LEU A 1 88 ? 2.026 -6.545 7.997 1.00 91.75 88 LEU A CA 1
ATOM 680 C C . LEU A 1 88 ? 1.736 -7.318 6.709 1.00 91.75 88 LEU A C 1
ATOM 682 O O . LEU A 1 88 ? 1.124 -8.379 6.754 1.00 91.75 88 LEU A O 1
ATOM 686 N N . TYR A 1 89 ? 2.218 -6.814 5.573 1.00 90.19 89 TYR A N 1
ATOM 687 C CA . TYR A 1 89 ? 2.008 -7.446 4.272 1.00 90.19 89 TYR A CA 1
ATOM 688 C C . TYR A 1 89 ? 2.571 -8.873 4.228 1.00 90.19 89 TYR A C 1
ATOM 690 O O . TYR A 1 89 ? 1.878 -9.802 3.811 1.00 90.19 89 TYR A O 1
ATOM 698 N N . GLN A 1 90 ? 3.805 -9.056 4.708 1.00 90.25 90 GLN A N 1
ATOM 699 C CA . GLN A 1 90 ? 4.452 -10.363 4.746 1.00 90.25 90 GLN A CA 1
ATOM 700 C C . GLN A 1 90 ? 3.710 -11.312 5.690 1.00 90.25 90 GLN A C 1
ATOM 702 O O . GLN A 1 90 ? 3.383 -12.424 5.289 1.00 90.25 90 GLN A O 1
ATOM 707 N N . LYS A 1 91 ? 3.344 -10.846 6.890 1.00 92.12 91 LYS A N 1
ATOM 708 C CA . LYS A 1 91 ? 2.570 -11.647 7.850 1.00 92.12 91 LYS A CA 1
ATOM 709 C C .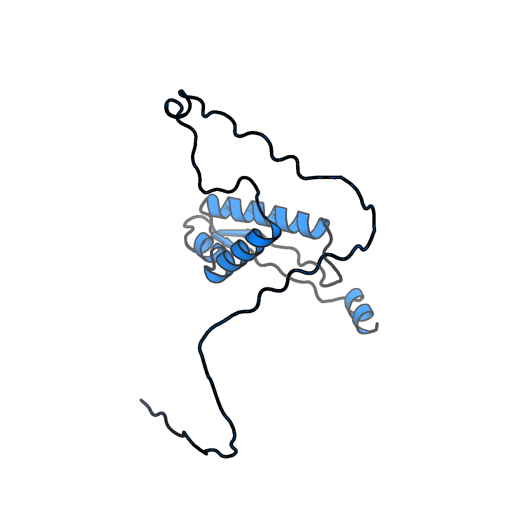 LYS A 1 91 ? 1.234 -12.117 7.279 1.00 92.12 91 LYS A C 1
ATOM 711 O O . LYS A 1 91 ? 0.904 -13.289 7.409 1.00 92.12 91 LYS A O 1
ATOM 716 N N . CYS A 1 92 ? 0.478 -11.233 6.626 1.00 90.69 92 CYS A N 1
ATOM 717 C CA . CYS A 1 92 ? -0.800 -11.607 6.021 1.00 90.69 92 CYS A CA 1
ATOM 718 C C . CYS A 1 92 ? -0.625 -12.624 4.883 1.00 90.69 92 CYS A C 1
ATOM 720 O O . CYS A 1 92 ? -1.441 -13.530 4.748 1.00 90.69 92 CYS A O 1
ATOM 722 N N . SER A 1 93 ? 0.440 -12.498 4.086 1.00 88.69 93 SER A N 1
ATOM 723 C CA . SER A 1 93 ? 0.749 -13.458 3.021 1.00 88.69 93 SER A CA 1
ATOM 724 C C . SER A 1 93 ? 1.222 -14.816 3.565 1.00 88.69 93 SER A C 1
ATOM 726 O O . SER A 1 93 ? 0.855 -15.856 3.029 1.00 88.69 93 SER A O 1
ATOM 728 N N . GLU A 1 94 ? 1.999 -14.837 4.650 1.00 88.56 94 GLU A N 1
ATOM 729 C CA . GLU A 1 94 ? 2.485 -16.069 5.295 1.00 88.56 94 GLU A CA 1
ATOM 730 C C . GLU A 1 94 ? 1.387 -16.822 6.056 1.00 88.56 94 GLU A C 1
ATOM 732 O O . GLU A 1 94 ? 1.427 -18.046 6.138 1.00 88.56 94 GLU A O 1
ATOM 737 N N . GLN A 1 95 ? 0.395 -16.106 6.591 1.00 90.25 95 GLN A N 1
ATOM 738 C CA . GLN A 1 95 ? -0.778 -16.703 7.239 1.00 90.25 95 GLN A CA 1
ATOM 739 C C . GLN A 1 95 ? -1.761 -17.335 6.246 1.00 90.25 95 GLN A C 1
ATOM 741 O O . GLN A 1 95 ? -2.641 -18.097 6.651 1.00 90.25 95 GLN A O 1
ATOM 746 N N . ALA A 1 96 ? -1.639 -17.017 4.958 1.00 88.75 96 ALA A N 1
ATOM 747 C CA . ALA A 1 96 ? -2.497 -17.559 3.924 1.00 88.75 96 ALA A CA 1
ATOM 748 C C . ALA A 1 96 ? -2.219 -19.056 3.707 1.00 88.75 96 ALA A C 1
ATOM 750 O O . ALA A 1 96 ? -1.082 -19.471 3.492 1.00 88.75 96 ALA A O 1
ATOM 751 N N . THR A 1 97 ? -3.274 -19.869 3.730 1.00 87.50 97 THR A N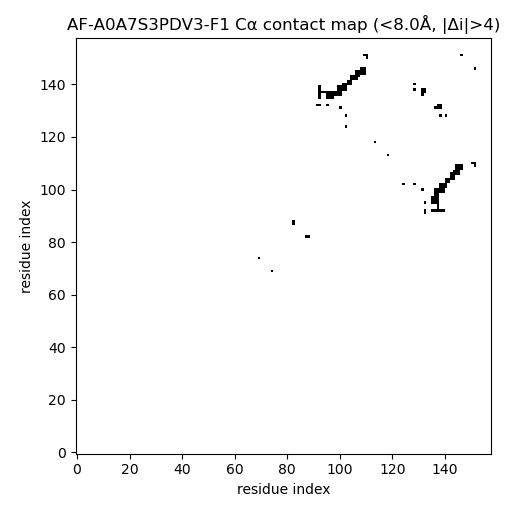 1
ATOM 752 C CA . THR A 1 97 ? -3.203 -21.327 3.529 1.00 87.50 97 THR A CA 1
ATOM 753 C C . THR A 1 97 ? -3.554 -21.759 2.105 1.00 87.50 97 THR A C 1
ATOM 755 O O . THR A 1 97 ? -3.452 -22.940 1.776 1.00 87.50 97 THR A O 1
ATOM 758 N N . GLY A 1 98 ? -3.994 -20.823 1.261 1.00 87.00 98 GLY A N 1
ATOM 759 C CA . GLY A 1 98 ? -4.386 -21.075 -0.119 1.00 87.00 98 GLY A CA 1
ATOM 760 C C . GLY A 1 98 ? -3.217 -21.144 -1.103 1.00 87.00 98 GLY A C 1
ATOM 761 O O . GLY A 1 98 ? -2.046 -20.999 -0.759 1.00 87.00 98 GLY A O 1
ATOM 762 N N . GLU A 1 99 ? -3.566 -21.342 -2.374 1.00 89.88 99 GLU A N 1
ATOM 763 C CA . GLU A 1 99 ? -2.622 -21.416 -3.491 1.00 89.88 99 GLU A CA 1
ATOM 764 C C . GLU A 1 99 ? -1.740 -20.160 -3.591 1.00 89.88 99 GLU A C 1
ATOM 766 O O . GLU A 1 99 ? -2.200 -19.031 -3.384 1.00 89.88 99 GLU A O 1
ATOM 771 N N . ARG A 1 100 ? -0.468 -20.352 -3.958 1.00 92.06 100 ARG A N 1
ATOM 772 C CA . ARG A 1 100 ? 0.473 -19.254 -4.171 1.00 92.06 100 ARG A CA 1
ATOM 773 C C . ARG A 1 100 ? 0.106 -18.459 -5.424 1.00 92.06 100 ARG A C 1
ATOM 775 O O . ARG A 1 100 ?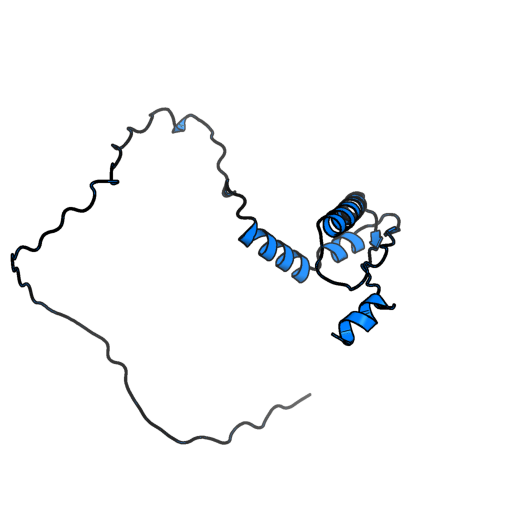 0.033 -19.001 -6.521 1.00 92.06 100 ARG A O 1
ATOM 782 N N . PHE A 1 101 ? -0.050 -17.152 -5.266 1.00 93.94 101 PHE A N 1
ATOM 783 C CA . PHE A 1 101 ? -0.268 -16.200 -6.347 1.00 93.94 101 PHE A CA 1
ATOM 784 C C . PHE A 1 101 ? 0.992 -15.354 -6.548 1.00 93.94 101 PHE A C 1
ATOM 786 O O . PHE A 1 101 ? 1.492 -14.729 -5.611 1.00 93.94 101 PHE A O 1
ATOM 793 N N . VAL A 1 102 ? 1.517 -15.327 -7.772 1.00 93.00 102 VAL A N 1
ATOM 794 C CA . VAL A 1 102 ? 2.716 -14.556 -8.121 1.00 93.00 102 VAL A CA 1
ATOM 795 C C . VAL A 1 102 ? 2.341 -13.511 -9.160 1.00 93.00 102 VAL A C 1
ATOM 797 O O . VAL A 1 102 ? 1.870 -13.855 -10.242 1.00 93.00 102 VAL A O 1
ATOM 800 N N . LEU A 1 103 ? 2.571 -12.239 -8.838 1.00 93.00 103 LEU A N 1
ATOM 801 C CA . LEU A 1 103 ? 2.378 -11.137 -9.776 1.00 93.00 103 LEU A CA 1
ATOM 802 C C . LEU A 1 103 ? 3.740 -10.588 -10.195 1.00 93.00 103 LEU A C 1
ATOM 804 O O . LEU A 1 103 ? 4.419 -9.925 -9.410 1.00 93.00 103 LEU A O 1
ATOM 808 N N . HIS A 1 104 ? 4.130 -10.859 -11.441 1.00 89.62 104 HIS A N 1
ATOM 809 C CA . HIS A 1 104 ? 5.365 -10.327 -12.007 1.00 89.62 104 HIS A CA 1
ATOM 810 C C . HIS A 1 104 ? 5.215 -8.839 -12.324 1.00 89.62 104 HIS A C 1
ATOM 812 O O . HIS A 1 104 ? 4.364 -8.413 -13.109 1.00 89.62 104 HIS A O 1
ATOM 818 N N . ASP A 1 105 ? 6.058 -8.034 -11.693 1.00 88.56 105 ASP A N 1
ATOM 819 C CA . ASP A 1 105 ? 6.116 -6.602 -11.915 1.00 88.56 105 ASP A CA 1
ATOM 820 C C . ASP A 1 105 ? 7.191 -6.279 -12.954 1.00 88.56 105 ASP A C 1
ATOM 822 O O . ASP A 1 105 ? 8.345 -6.665 -12.798 1.00 88.56 105 ASP A O 1
ATOM 826 N N . GLY A 1 106 ? 6.816 -5.565 -14.018 1.00 86.69 106 GLY A N 1
ATOM 827 C CA . GLY A 1 106 ? 7.790 -4.992 -14.940 1.00 86.69 106 GLY A CA 1
ATOM 828 C C . GLY A 1 106 ? 8.597 -3.912 -14.210 1.00 86.69 106 GLY A C 1
ATOM 829 O O . GLY A 1 106 ? 7.972 -2.979 -13.683 1.00 86.69 106 GLY A O 1
ATOM 830 N N . PRO A 1 107 ? 9.935 -4.027 -14.134 1.00 85.38 107 PRO A N 1
ATOM 831 C CA . PRO A 1 107 ? 10.753 -3.059 -13.421 1.00 85.38 107 PRO A CA 1
ATOM 832 C C . PRO A 1 107 ? 10.647 -1.688 -14.113 1.00 85.38 107 PRO A C 1
ATOM 834 O O . PRO A 1 107 ? 10.916 -1.598 -15.311 1.00 85.38 107 PRO A O 1
ATOM 837 N N . PRO A 1 108 ? 10.213 -0.615 -13.424 1.00 84.62 108 PRO A N 1
ATOM 838 C CA . PRO A 1 108 ? 10.288 0.728 -13.976 1.00 84.62 108 PRO A CA 1
ATOM 839 C C . PRO A 1 108 ? 11.747 1.112 -14.217 1.00 84.62 108 PRO A C 1
ATOM 841 O O . PRO A 1 108 ? 12.635 0.755 -13.438 1.00 84.62 108 PRO A O 1
ATOM 844 N N . TYR A 1 109 ? 11.975 1.878 -15.279 1.00 78.12 109 TYR A N 1
ATOM 845 C CA . TYR A 1 109 ? 13.287 2.437 -15.558 1.00 78.12 109 TYR A CA 1
ATOM 846 C C . TYR A 1 109 ? 13.673 3.419 -14.451 1.00 78.12 109 TYR A C 1
ATOM 848 O O . TYR A 1 109 ? 12.868 4.272 -14.067 1.00 78.12 109 TYR A O 1
ATOM 856 N N . ALA A 1 110 ? 14.899 3.327 -13.947 1.00 79.44 110 ALA A N 1
ATOM 857 C CA . ALA A 1 110 ? 15.400 4.150 -12.848 1.00 79.44 110 ALA A CA 1
ATOM 858 C C . ALA A 1 110 ? 15.756 5.587 -13.291 1.00 79.44 110 ALA A C 1
ATOM 860 O O . ALA A 1 110 ? 16.816 6.111 -12.953 1.00 79.44 110 ALA A O 1
ATOM 861 N N . ASN A 1 111 ? 14.872 6.242 -14.053 1.00 77.25 111 ASN A N 1
ATOM 862 C CA . ASN A 1 111 ? 15.095 7.582 -14.585 1.00 77.25 111 ASN A CA 1
ATOM 863 C C . ASN A 1 111 ? 14.040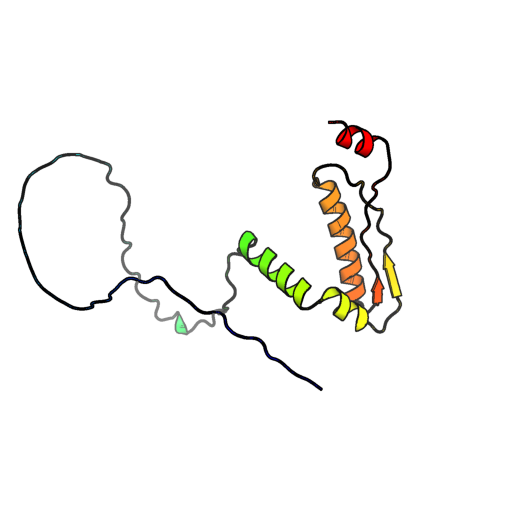 8.588 -14.156 1.00 77.25 111 ASN A C 1
ATOM 865 O O . ASN A 1 111 ? 12.912 8.570 -14.639 1.00 77.25 111 ASN A O 1
ATOM 869 N N . GLY A 1 112 ? 14.502 9.595 -13.416 1.00 81.94 112 GLY A N 1
ATOM 870 C CA . GLY A 1 112 ? 13.729 10.810 -13.172 1.00 81.94 112 GLY A CA 1
ATOM 871 C C . GLY A 1 112 ? 12.603 10.597 -12.173 1.00 81.94 112 GLY A C 1
ATOM 872 O O . GLY A 1 112 ? 12.549 9.579 -11.486 1.00 81.94 112 GLY A O 1
ATOM 873 N N . ASP A 1 113 ? 11.741 11.602 -12.076 1.00 87.94 113 ASP A N 1
ATOM 874 C CA . ASP A 1 113 ? 10.664 11.617 -11.097 1.00 87.94 113 ASP A CA 1
ATOM 875 C C . ASP A 1 113 ? 9.478 10.760 -11.544 1.00 87.94 113 ASP A C 1
ATOM 877 O O . ASP A 1 113 ? 9.149 10.644 -12.730 1.00 87.94 113 ASP A O 1
ATOM 881 N N . LEU A 1 114 ? 8.789 10.177 -10.564 1.00 89.06 114 LEU A N 1
ATOM 882 C CA . LEU A 1 114 ? 7.583 9.406 -10.817 1.00 89.06 114 LEU A CA 1
ATOM 883 C C . LEU A 1 114 ? 6.449 10.341 -11.245 1.00 89.06 114 LEU A C 1
ATOM 885 O O . LEU A 1 114 ? 6.110 11.303 -10.561 1.00 89.06 114 LEU A O 1
ATOM 889 N N . HIS A 1 115 ? 5.795 9.992 -12.347 1.00 91.75 115 HIS A N 1
ATOM 890 C CA . HIS A 1 115 ? 4.558 10.634 -12.789 1.00 91.75 115 HIS A CA 1
ATOM 891 C C . HIS A 1 115 ? 3.320 9.787 -12.446 1.00 91.75 115 HIS A C 1
ATOM 893 O O . HIS A 1 115 ? 3.414 8.627 -12.037 1.00 91.75 115 HIS A O 1
ATOM 899 N N . CYS A 1 116 ? 2.128 10.342 -12.674 1.00 93.56 116 CYS A N 1
ATOM 900 C CA . CYS A 1 116 ? 0.845 9.700 -12.359 1.00 93.56 116 CYS A CA 1
ATOM 901 C C . CYS A 1 116 ? 0.643 8.313 -13.002 1.00 93.56 116 CYS A C 1
ATOM 903 O O . CYS A 1 116 ? -0.041 7.469 -12.435 1.00 93.56 116 CYS A O 1
ATOM 905 N N . GLY A 1 117 ? 1.268 8.045 -14.150 1.00 92.12 117 GLY A N 1
ATOM 906 C CA . GLY A 1 117 ? 1.224 6.738 -14.814 1.00 92.12 117 GLY A CA 1
ATOM 907 C C . GLY A 1 117 ? 1.931 5.644 -14.011 1.00 92.12 117 GLY A C 1
ATOM 908 O O . GLY A 1 117 ? 1.424 4.527 -13.917 1.00 92.12 117 GLY A O 1
ATOM 909 N N . HIS A 1 118 ? 3.045 5.978 -13.349 1.00 92.25 118 HIS A N 1
ATOM 910 C CA . HIS A 1 118 ? 3.699 5.066 -12.410 1.00 92.25 118 HIS A CA 1
ATOM 911 C C . HIS A 1 118 ? 2.791 4.777 -11.217 1.00 92.25 118 HIS A C 1
ATOM 913 O O . HIS A 1 118 ? 2.621 3.614 -10.848 1.00 92.25 118 HIS A O 1
ATOM 919 N N . ALA A 1 119 ? 2.169 5.821 -10.658 1.00 93.31 119 ALA A N 1
ATOM 920 C CA . ALA A 1 119 ? 1.237 5.677 -9.546 1.00 93.31 119 ALA A CA 1
ATOM 921 C C . ALA A 1 119 ? 0.064 4.761 -9.922 1.00 93.31 119 ALA A C 1
ATOM 923 O O . ALA A 1 119 ? -0.188 3.785 -9.223 1.00 93.31 119 ALA A O 1
ATOM 924 N N . LEU A 1 120 ? -0.585 5.002 -11.066 1.00 95.56 120 LEU A N 1
ATOM 925 C CA . LEU A 1 120 ? -1.69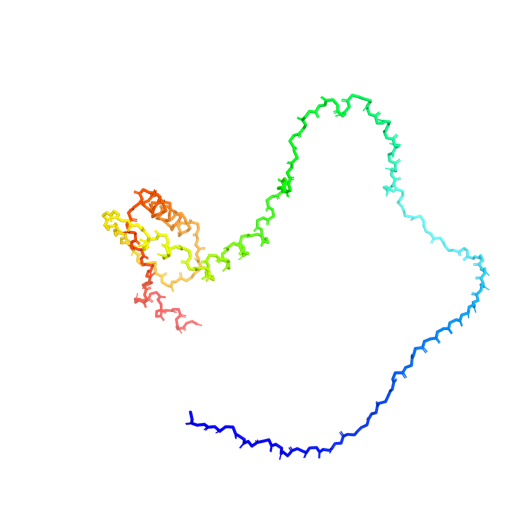0 4.178 -11.557 1.00 95.56 120 LEU A CA 1
ATOM 926 C C . LEU A 1 120 ? -1.287 2.704 -11.694 1.00 95.56 120 LEU A C 1
ATOM 928 O O . LEU A 1 120 ? -1.967 1.827 -11.164 1.00 95.56 120 LEU A O 1
ATOM 932 N N . ASN A 1 121 ? -0.162 2.428 -12.358 1.00 93.62 121 ASN A N 1
ATOM 933 C CA . ASN A 1 121 ? 0.327 1.065 -12.556 1.00 93.62 121 ASN A CA 1
ATOM 934 C C . ASN A 1 121 ? 0.578 0.344 -11.220 1.00 93.62 121 ASN A C 1
ATOM 936 O O . ASN A 1 121 ? 0.160 -0.800 -11.045 1.00 93.62 121 ASN A O 1
ATOM 940 N N . LYS A 1 122 ? 1.231 1.007 -10.257 1.00 93.81 122 LYS A N 1
ATOM 941 C CA . LYS A 1 122 ? 1.538 0.394 -8.955 1.00 93.81 122 LYS A CA 1
ATOM 942 C C . LYS A 1 122 ? 0.299 0.224 -8.082 1.00 93.81 122 LYS A C 1
ATOM 944 O O . LYS A 1 122 ? 0.155 -0.825 -7.463 1.00 93.81 122 LYS A O 1
ATOM 949 N N . ILE A 1 123 ? -0.615 1.193 -8.087 1.00 95.69 123 ILE A N 1
ATOM 950 C CA . ILE A 1 123 ? -1.876 1.117 -7.341 1.00 95.69 123 ILE A CA 1
ATOM 951 C C . ILE A 1 123 ? -2.722 -0.061 -7.837 1.00 95.69 123 ILE A C 1
ATOM 953 O O . ILE A 1 123 ? -3.201 -0.848 -7.026 1.00 95.69 123 ILE A O 1
ATOM 957 N N . LEU A 1 124 ? -2.864 -0.244 -9.155 1.00 96.25 124 LEU A N 1
ATOM 958 C CA . LEU A 1 124 ? -3.640 -1.361 -9.710 1.00 96.25 124 LEU A CA 1
ATOM 959 C C . LEU A 1 124 ? -3.064 -2.727 -9.313 1.00 96.25 124 LEU A C 1
ATOM 961 O O . LEU A 1 124 ? -3.811 -3.631 -8.938 1.00 96.25 124 LEU A O 1
ATOM 965 N N . LYS A 1 125 ? -1.735 -2.872 -9.351 1.00 95.25 125 LYS A N 1
ATOM 966 C CA . LYS A 1 125 ? -1.067 -4.105 -8.912 1.00 95.25 125 LYS A CA 1
ATOM 967 C C . LYS A 1 125 ? -1.251 -4.348 -7.414 1.00 95.25 125 LYS A C 1
ATOM 969 O O . LYS A 1 125 ? -1.517 -5.481 -7.018 1.00 95.25 125 LYS A O 1
ATOM 974 N N . ASP A 1 126 ? -1.172 -3.299 -6.596 1.00 95.19 126 ASP A N 1
ATOM 975 C CA . ASP A 1 126 ? -1.404 -3.387 -5.150 1.00 95.19 126 ASP A CA 1
ATOM 976 C C . ASP A 1 126 ? -2.846 -3.808 -4.824 1.00 95.19 126 ASP A C 1
ATOM 978 O O . ASP A 1 126 ? -3.050 -4.693 -3.993 1.00 95.19 126 ASP A O 1
ATOM 982 N N . PHE A 1 127 ? -3.847 -3.275 -5.535 1.00 96.81 127 PHE A N 1
ATOM 983 C CA . PHE A 1 127 ? -5.244 -3.706 -5.392 1.00 96.81 127 PHE A CA 1
ATOM 984 C C . PHE A 1 127 ? -5.419 -5.205 -5.653 1.00 96.81 127 PHE A C 1
ATOM 986 O O . PHE A 1 127 ? -6.035 -5.901 -4.845 1.00 96.81 127 PHE A O 1
ATOM 993 N N . ILE A 1 128 ? -4.850 -5.713 -6.750 1.00 95.75 128 ILE A N 1
ATOM 994 C CA . ILE A 1 128 ? -4.918 -7.140 -7.094 1.00 95.75 128 ILE A CA 1
ATOM 995 C C . ILE A 1 128 ? -4.246 -7.979 -6.003 1.00 95.75 128 ILE A C 1
ATOM 997 O O . ILE A 1 128 ? -4.840 -8.938 -5.515 1.00 95.75 128 ILE A O 1
ATOM 1001 N N . ASN A 1 129 ? -3.041 -7.603 -5.574 1.00 94.62 129 ASN A N 1
ATOM 1002 C CA . ASN A 1 129 ? -2.309 -8.326 -4.536 1.00 94.62 129 ASN A CA 1
ATOM 1003 C C . ASN A 1 129 ? -3.079 -8.371 -3.211 1.00 94.62 129 ASN A C 1
ATOM 1005 O O . ASN A 1 129 ? -3.243 -9.443 -2.631 1.00 94.62 129 ASN A O 1
ATOM 1009 N N . ARG A 1 130 ? -3.614 -7.236 -2.749 1.00 94.50 130 ARG A N 1
ATOM 1010 C CA . ARG A 1 130 ? -4.412 -7.181 -1.515 1.00 94.50 130 ARG A CA 1
ATOM 1011 C C . ARG A 1 130 ? -5.674 -8.023 -1.615 1.00 94.50 130 ARG A C 1
ATOM 1013 O O . ARG A 1 130 ? -5.987 -8.735 -0.666 1.00 94.50 130 ARG A O 1
ATOM 1020 N N . GLN A 1 131 ? -6.362 -7.999 -2.756 1.00 95.44 131 GLN A N 1
ATOM 1021 C CA . GLN A 1 131 ? -7.532 -8.848 -2.964 1.00 95.44 131 GLN A CA 1
ATOM 1022 C C . GLN A 1 131 ? -7.173 -10.335 -2.853 1.00 95.44 131 GLN A C 1
ATOM 1024 O O . GLN A 1 131 ? -7.912 -11.099 -2.239 1.00 95.44 131 GLN A O 1
ATOM 1029 N N . GLN A 1 132 ? -6.035 -10.754 -3.411 1.00 94.56 132 GLN A N 1
ATOM 1030 C CA . GLN A 1 132 ? -5.604 -12.150 -3.324 1.00 94.56 132 GLN A CA 1
ATOM 1031 C C . GLN A 1 132 ? -5.211 -12.552 -1.894 1.00 94.56 132 GLN A C 1
ATOM 1033 O O . GLN A 1 132 ? -5.569 -13.649 -1.467 1.00 94.56 132 GLN A O 1
ATOM 1038 N N . ILE A 1 133 ? -4.578 -11.656 -1.126 1.00 93.69 133 ILE A N 1
ATOM 1039 C CA . ILE A 1 133 ? -4.321 -11.873 0.310 1.00 93.69 133 ILE A CA 1
ATOM 1040 C C . ILE A 1 133 ? -5.641 -12.040 1.073 1.00 93.69 133 ILE A C 1
ATOM 1042 O O . ILE A 1 133 ? -5.787 -12.978 1.852 1.00 93.69 133 ILE A O 1
ATOM 1046 N N . LEU A 1 134 ? -6.625 -11.168 0.827 1.00 92.81 134 LEU A N 1
ATOM 1047 C CA . LEU A 1 134 ? -7.945 -11.245 1.467 1.00 92.81 134 LEU A CA 1
ATOM 1048 C C . LEU A 1 134 ? -8.718 -12.515 1.080 1.00 92.81 134 LEU A C 1
ATOM 1050 O O . LEU A 1 134 ? -9.478 -13.039 1.888 1.00 92.81 134 LEU A O 1
ATOM 1054 N N . ASN A 1 135 ? -8.480 -13.047 -0.120 1.00 93.38 135 ASN A N 1
ATOM 1055 C CA . ASN A 1 135 ? -9.002 -14.342 -0.562 1.00 93.38 135 ASN A CA 1
ATOM 1056 C C . ASN A 1 135 ? -8.246 -15.543 0.050 1.00 93.38 135 ASN A C 1
ATOM 1058 O O . ASN A 1 135 ? -8.527 -16.685 -0.313 1.00 93.38 135 ASN A O 1
ATOM 1062 N N . GLY A 1 136 ? -7.271 -15.310 0.934 1.00 92.31 136 GLY A N 1
ATOM 1063 C CA . GLY A 1 136 ? -6.505 -16.358 1.608 1.00 92.31 136 GLY A CA 1
ATOM 1064 C C . GLY A 1 136 ? -5.423 -17.009 0.746 1.00 92.31 136 GLY A C 1
ATOM 1065 O O . GLY A 1 136 ? -4.988 -18.113 1.070 1.00 92.31 136 GLY A O 1
ATOM 1066 N N . ARG A 1 137 ? -4.985 -16.365 -0.345 1.00 93.44 137 ARG A N 1
ATOM 1067 C CA . ARG A 1 137 ? -3.868 -16.836 -1.183 1.00 93.44 137 ARG A CA 1
ATOM 1068 C C . ARG A 1 137 ? -2.533 -16.284 -0.693 1.00 93.44 137 ARG A C 1
ATOM 1070 O O . ARG A 1 137 ? -2.448 -15.127 -0.281 1.00 93.44 137 ARG A O 1
ATOM 1077 N N . GLN A 1 138 ? -1.473 -17.081 -0.812 1.00 93.94 138 GLN A N 1
ATOM 1078 C CA . GLN A 1 138 ? -0.116 -16.624 -0.511 1.00 93.94 138 GLN A CA 1
ATOM 1079 C C . GLN A 1 138 ? 0.401 -15.755 -1.665 1.00 93.94 138 GLN A C 1
ATOM 1081 O O . GLN A 1 138 ? 0.738 -16.267 -2.733 1.00 93.94 138 GLN A O 1
ATOM 1086 N N . VAL A 1 139 ? 0.473 -14.440 -1.467 1.00 94.19 139 VAL A N 1
ATOM 1087 C CA . VAL A 1 139 ? 0.884 -13.490 -2.510 1.00 94.19 139 VAL A CA 1
ATOM 1088 C C . VAL A 1 139 ? 2.380 -13.213 -2.461 1.00 94.19 139 VAL A C 1
ATOM 1090 O O . VAL A 1 139 ? 2.919 -12.784 -1.440 1.00 94.19 139 VAL A O 1
ATOM 1093 N N . HIS A 1 140 ? 3.038 -13.376 -3.606 1.00 91.56 140 HIS A N 1
ATOM 1094 C CA . HIS A 1 140 ? 4.435 -13.018 -3.807 1.00 91.56 140 HIS A CA 1
ATOM 1095 C C . HIS A 1 140 ? 4.553 -11.916 -4.865 1.00 91.56 140 HIS A C 1
ATOM 1097 O O . HIS A 1 140 ? 4.358 -12.151 -6.059 1.00 91.56 140 HIS A O 1
ATOM 1103 N N . TYR A 1 141 ? 4.892 -10.712 -4.411 1.00 91.75 141 TYR A N 1
ATOM 1104 C CA . TYR A 1 141 ? 5.090 -9.530 -5.244 1.00 91.75 141 TYR A CA 1
ATOM 1105 C C . TYR A 1 141 ? 6.433 -8.897 -4.890 1.00 91.75 141 TYR A C 1
ATOM 1107 O O . TYR A 1 141 ? 6.654 -8.524 -3.738 1.00 91.75 141 TYR A O 1
ATOM 1115 N N . VAL A 1 142 ? 7.324 -8.795 -5.875 1.00 88.56 142 VAL A N 1
ATOM 1116 C CA . VAL A 1 142 ? 8.658 -8.210 -5.711 1.00 88.56 142 VAL A CA 1
ATOM 1117 C C . VAL A 1 142 ? 8.785 -7.052 -6.695 1.00 88.56 142 VAL A C 1
ATOM 1119 O O . VAL A 1 142 ? 8.804 -7.299 -7.902 1.00 88.56 142 VAL A O 1
ATOM 1122 N N . PRO A 1 143 ? 8.843 -5.798 -6.215 1.00 89.31 143 PRO A N 1
ATOM 1123 C CA . PRO A 1 143 ? 9.128 -4.669 -7.085 1.00 89.31 143 PRO A CA 1
ATOM 1124 C C . PRO A 1 143 ? 10.596 -4.713 -7.531 1.00 89.31 143 PRO A C 1
ATOM 1126 O O . PRO A 1 143 ? 11.484 -5.023 -6.738 1.00 89.31 143 PRO A O 1
ATOM 1129 N N . GLY A 1 144 ? 10.849 -4.392 -8.799 1.00 87.56 144 GLY A N 1
ATOM 1130 C CA . GLY A 1 144 ? 12.194 -4.290 -9.375 1.00 87.56 144 GLY A CA 1
ATOM 1131 C C . GLY A 1 144 ? 12.504 -2.885 -9.886 1.00 87.56 144 GLY A C 1
ATOM 1132 O O . GLY A 1 144 ? 11.646 -2.008 -9.839 1.00 87.56 144 GLY A O 1
ATOM 1133 N N . TRP A 1 145 ? 13.717 -2.696 -10.403 1.00 86.50 145 TRP A N 1
ATOM 1134 C CA . TRP A 1 145 ? 14.163 -1.480 -11.091 1.00 86.50 145 TRP A CA 1
ATOM 1135 C C . TRP A 1 145 ? 15.017 -1.864 -12.295 1.00 86.50 145 TRP A C 1
ATOM 1137 O O . TRP A 1 145 ? 15.792 -2.818 -12.210 1.00 86.50 145 TRP A O 1
ATOM 1147 N N . ASP A 1 146 ? 14.858 -1.143 -13.403 1.00 87.19 146 ASP A N 1
ATOM 1148 C CA . ASP A 1 146 ? 15.691 -1.311 -14.590 1.00 87.19 146 ASP A CA 1
ATOM 1149 C C . ASP A 1 146 ? 16.730 -0.187 -14.640 1.00 87.19 146 ASP A C 1
ATOM 1151 O O . ASP A 1 1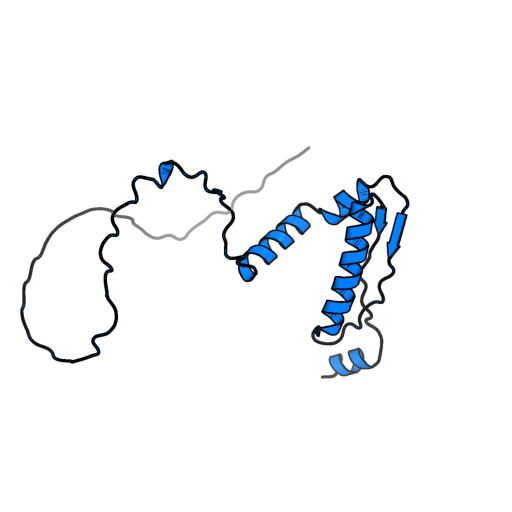46 ? 16.388 0.994 -14.727 1.00 87.19 146 ASP A O 1
ATOM 1155 N N . CYS A 1 147 ? 17.999 -0.573 -14.511 1.00 81.56 147 CYS A N 1
ATOM 1156 C CA . CYS A 1 147 ? 19.135 0.334 -14.337 1.00 81.56 147 CYS A CA 1
ATOM 1157 C C . CYS A 1 147 ? 20.104 0.327 -15.529 1.00 81.56 147 CYS A C 1
ATOM 1159 O O . CYS A 1 147 ? 21.178 0.914 -15.423 1.00 81.56 147 CYS A O 1
ATOM 1161 N N . HIS A 1 148 ? 19.782 -0.354 -16.632 1.00 78.31 148 HIS A N 1
ATOM 1162 C CA . HIS A 1 148 ? 20.665 -0.436 -17.802 1.00 78.31 148 HIS A CA 1
ATOM 1163 C C . HIS A 1 148 ? 20.179 0.457 -18.944 1.00 78.31 148 HIS A C 1
ATOM 1165 O O . HIS A 1 148 ? 18.985 0.675 -19.113 1.00 78.31 148 HIS A O 1
ATOM 1171 N N . GLY A 1 149 ? 21.096 0.941 -19.781 1.00 80.81 149 GLY A N 1
ATOM 1172 C CA . GLY A 1 149 ? 20.779 1.586 -21.056 1.00 80.81 149 GLY A CA 1
ATOM 1173 C C . GLY A 1 149 ? 21.243 3.036 -21.177 1.00 80.81 149 GLY A C 1
ATOM 1174 O O . GLY A 1 149 ? 21.533 3.721 -20.202 1.00 80.81 149 GLY A O 1
ATOM 1175 N N . LEU A 1 150 ? 21.253 3.521 -22.417 1.00 77.12 150 LEU A N 1
ATOM 1176 C CA . LEU A 1 150 ? 21.731 4.855 -22.786 1.00 77.12 150 LEU A CA 1
ATOM 1177 C C . LEU A 1 150 ? 21.131 6.014 -21.955 1.00 77.12 150 LEU A C 1
ATOM 1179 O O . LEU A 1 150 ? 21.856 6.960 -21.643 1.00 77.12 150 LEU A O 1
ATOM 1183 N N . PRO A 1 151 ? 19.844 5.986 -21.555 1.00 72.50 151 PRO A N 1
ATOM 1184 C CA . PRO A 1 151 ? 19.270 7.067 -20.765 1.00 72.50 151 PRO A CA 1
ATOM 1185 C C . PRO A 1 151 ? 19.931 7.306 -19.397 1.00 72.50 151 PRO A C 1
ATOM 1187 O O . PRO A 1 151 ? 19.957 8.455 -18.961 1.00 72.50 151 PRO A O 1
ATOM 1190 N N . ILE A 1 152 ? 20.451 6.274 -18.716 1.00 67.00 152 ILE A N 1
ATOM 1191 C CA . ILE A 1 152 ? 21.169 6.474 -17.443 1.00 67.00 152 ILE A CA 1
ATOM 1192 C C . ILE A 1 152 ? 22.617 6.917 -17.676 1.00 67.00 152 ILE A C 1
ATOM 1194 O O . ILE A 1 152 ? 23.129 7.752 -16.936 1.00 67.00 152 ILE A O 1
ATOM 1198 N N . GLU A 1 153 ? 23.243 6.442 -18.755 1.00 72.50 153 GLU A N 1
ATOM 1199 C CA . GLU A 1 153 ? 24.602 6.833 -19.156 1.00 72.50 153 GLU A CA 1
ATOM 1200 C C . GLU A 1 153 ? 24.685 8.331 -19.476 1.00 72.50 153 GLU A C 1
ATOM 1202 O O . GLU A 1 153 ? 25.582 9.025 -19.001 1.00 72.50 153 GLU A O 1
ATOM 1207 N N . LEU A 1 154 ? 23.697 8.864 -20.202 1.00 72.19 154 LEU A N 1
ATOM 1208 C CA . LEU A 1 154 ? 23.603 10.297 -20.501 1.00 72.19 154 LEU A CA 1
ATOM 1209 C C . LEU A 1 154 ? 23.377 11.155 -19.250 1.00 72.19 154 LEU A C 1
ATOM 1211 O O . LEU A 1 154 ? 23.816 12.300 -19.207 1.00 72.19 154 LEU A O 1
ATOM 1215 N N . LYS A 1 155 ? 22.706 10.604 -18.236 1.00 69.25 155 LYS A N 1
ATOM 1216 C CA . LYS A 1 155 ? 22.392 11.304 -16.985 1.00 69.25 155 LYS A CA 1
ATOM 1217 C C . LYS A 1 155 ? 23.572 11.359 -16.015 1.00 69.25 155 LYS A C 1
ATOM 1219 O O . LYS A 1 155 ? 23.602 12.239 -15.170 1.00 69.25 155 LYS A O 1
ATOM 1224 N N . VAL A 1 156 ? 24.520 10.426 -16.131 1.00 69.00 156 VAL A N 1
ATOM 1225 C CA . VAL A 1 156 ? 25.789 10.422 -15.377 1.00 69.00 156 VAL A CA 1
ATOM 1226 C C . VAL A 1 156 ? 26.802 11.408 -15.972 1.00 69.00 156 VAL A C 1
ATOM 1228 O O . VAL A 1 156 ? 27.676 11.894 -15.262 1.00 69.00 156 VAL A O 1
ATOM 1231 N N . LEU A 1 157 ? 26.698 11.693 -17.274 1.00 66.12 157 LEU A N 1
ATOM 1232 C CA . LEU A 1 157 ? 27.573 12.635 -17.980 1.00 66.12 157 LEU A CA 1
ATOM 1233 C C . LEU A 1 157 ? 27.156 14.112 -17.831 1.00 66.12 157 LEU A C 1
ATOM 1235 O O . LEU A 1 157 ? 27.931 14.986 -18.220 1.00 66.12 157 LEU A O 1
ATOM 1239 N N . GLN A 1 158 ? 25.955 14.386 -17.313 1.00 53.06 158 GLN A N 1
ATOM 1240 C CA . GLN A 1 158 ? 25.435 15.728 -17.009 1.00 53.06 158 GLN A CA 1
ATOM 1241 C C . GLN A 1 158 ? 25.667 16.091 -15.544 1.00 53.06 158 GLN A C 1
ATOM 1243 O O . GLN A 1 158 ? 25.968 17.280 -15.296 1.00 53.06 158 GLN A O 1
#

Mean predicted aligned error: 17.17 Å

Foldseek 3Di:
DDDDDDDDDDDDDDDDDDDDDDYDDDDDDDDDDDDDDDDDDDDDPPDDDDDDDPCPVVDDDDDDPDDPDPPCVPVVVVVVVVCVVVVVLQVLLVQQPDEADEDDDDAEEPDDDDDVVNVVSVVVVVVVQVVCSVVRHNYDYDHHHDHDDDRNVVVVVD

Organism: NCBI:txid265554

pLDDT: mean 72.81, std 25.03, range [28.7, 96.81]